Protein AF-A0A5E4V088-F1 (afdb_monomer_lite)

Organism: NCBI:txid2508296

Foldseek 3Di:
DPDDQDPQWDQDPVRDTDGVVPDDPVNVVVVVVVVVVVVVVVVVVVVVVVVVVVVLVVVLVVVVVVCVVVVHPPPDSDDWDWDADPVRPDIDIDDDDDPPPCPVVNVVVVVVVVVVVVVVCVVVPDPPPDDDDDDDDDDDDDDDDPDPDDDDDDD

Structure (mmCIF, N/CA/C/O backbone):
data_AF-A0A5E4V088-F1
#
_entry.id   AF-A0A5E4V088-F1
#
loop_
_atom_site.group_PDB
_atom_site.id
_atom_site.type_symbol
_atom_site.label_atom_id
_atom_site.label_alt_id
_atom_site.label_comp_id
_atom_site.label_asym_id
_atom_site.label_entity_id
_atom_site.label_seq_id
_atom_site.pdbx_PDB_ins_code
_atom_site.Cartn_x
_atom_site.Cartn_y
_atom_site.Cartn_z
_atom_site.occupancy
_atom_site.B_iso_or_equiv
_atom_site.auth_seq_id
_atom_site.auth_comp_id
_atom_site.auth_asym_id
_atom_site.auth_atom_id
_atom_site.pdbx_PDB_model_num
ATOM 1 N N . MET A 1 1 ? 6.218 15.353 -22.199 1.00 39.84 1 MET A N 1
ATOM 2 C CA . MET A 1 1 ? 6.786 15.215 -23.555 1.00 39.84 1 MET A CA 1
ATOM 3 C C . MET A 1 1 ? 7.217 13.765 -23.720 1.00 39.84 1 MET A C 1
ATOM 5 O O . MET A 1 1 ? 8.172 13.352 -23.079 1.00 39.84 1 MET A O 1
ATOM 9 N N . SER A 1 2 ? 6.442 12.961 -24.446 1.00 47.62 2 SER A N 1
ATOM 10 C CA . SER A 1 2 ? 6.724 11.542 -24.697 1.00 47.62 2 SER A CA 1
ATOM 11 C C . SE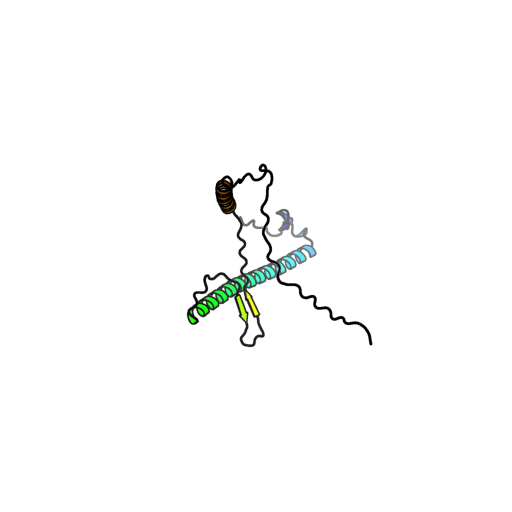R A 1 2 ? 7.757 11.442 -25.817 1.00 47.62 2 SER A C 1
ATOM 13 O O . SER A 1 2 ? 7.432 11.544 -26.997 1.00 47.62 2 SER A O 1
ATOM 15 N N . GLU A 1 3 ? 9.021 11.319 -25.437 1.00 66.44 3 GLU A N 1
ATOM 16 C CA . GLU A 1 3 ? 10.129 11.173 -26.374 1.00 66.44 3 GLU A CA 1
ATOM 17 C C . GLU A 1 3 ? 10.033 9.791 -27.037 1.00 66.44 3 GLU A C 1
ATOM 19 O O . GLU A 1 3 ? 10.208 8.754 -26.395 1.00 66.44 3 GLU A O 1
ATOM 24 N N . THR A 1 4 ? 9.634 9.778 -28.307 1.00 77.62 4 THR A N 1
ATOM 25 C CA . THR A 1 4 ? 9.412 8.544 -29.064 1.00 77.62 4 THR A CA 1
ATOM 26 C C . THR A 1 4 ? 10.763 8.036 -29.547 1.00 77.62 4 THR A C 1
ATOM 28 O O . THR A 1 4 ? 11.427 8.704 -30.336 1.00 77.62 4 THR A O 1
ATOM 31 N N . ILE A 1 5 ? 11.187 6.873 -29.053 1.00 81.00 5 ILE A N 1
ATOM 32 C CA . ILE A 1 5 ? 12.434 6.233 -29.482 1.00 81.00 5 ILE A CA 1
ATOM 33 C C . ILE A 1 5 ? 12.267 5.809 -30.955 1.00 81.00 5 ILE A C 1
ATOM 35 O O . ILE A 1 5 ? 11.318 5.078 -31.254 1.00 81.00 5 ILE A O 1
ATOM 39 N N . PRO A 1 6 ? 13.139 6.253 -31.882 1.00 83.19 6 PRO A N 1
ATOM 40 C CA . PRO A 1 6 ? 13.089 5.828 -33.279 1.00 83.19 6 PRO A CA 1
ATOM 41 C C . PRO A 1 6 ? 13.222 4.305 -33.419 1.00 83.19 6 PRO A C 1
ATOM 43 O O . PRO A 1 6 ? 13.950 3.664 -32.659 1.00 83.19 6 PRO A O 1
ATOM 46 N N . ALA A 1 7 ? 12.544 3.716 -34.407 1.00 80.06 7 ALA A N 1
ATOM 47 C CA . ALA A 1 7 ? 12.611 2.276 -34.657 1.00 80.06 7 ALA A CA 1
ATOM 48 C C . ALA A 1 7 ? 14.064 1.820 -34.905 1.00 80.06 7 ALA A C 1
ATOM 50 O O . ALA A 1 7 ? 14.800 2.462 -35.653 1.00 80.06 7 ALA A O 1
ATOM 51 N N . GLY A 1 8 ? 14.476 0.716 -34.274 1.00 86.44 8 GLY A N 1
ATOM 52 C CA . GLY A 1 8 ? 15.842 0.182 -34.374 1.00 86.44 8 GLY A CA 1
ATOM 53 C C . GLY A 1 8 ? 16.867 0.827 -33.430 1.00 86.44 8 GLY A C 1
ATOM 54 O O . GLY A 1 8 ? 18.058 0.537 -33.544 1.00 86.44 8 GLY A O 1
ATOM 55 N N . TYR A 1 9 ? 16.428 1.670 -32.490 1.00 87.38 9 TYR A N 1
ATOM 56 C CA . TYR A 1 9 ? 17.276 2.264 -31.457 1.00 87.38 9 TYR A CA 1
ATOM 57 C C . TYR A 1 9 ? 16.790 1.901 -30.052 1.00 87.38 9 TYR A C 1
ATOM 59 O O . TYR A 1 9 ? 15.604 1.700 -29.804 1.00 87.38 9 TYR A O 1
ATOM 67 N N . TRP A 1 10 ? 17.733 1.826 -29.121 1.00 89.00 10 TRP A N 1
ATOM 68 C CA . TRP A 1 10 ? 17.524 1.606 -27.695 1.00 89.00 10 TRP A CA 1
ATOM 69 C C . TRP A 1 10 ? 17.995 2.837 -26.935 1.00 89.00 10 TRP A C 1
ATOM 71 O O . TRP A 1 10 ? 19.041 3.386 -27.258 1.00 89.00 10 TRP A O 1
ATOM 81 N N . ARG A 1 11 ? 17.250 3.272 -25.918 1.00 89.19 11 ARG A N 1
ATOM 82 C CA . ARG A 1 11 ? 17.688 4.371 -25.053 1.00 89.19 11 ARG A CA 1
ATOM 83 C C . ARG A 1 11 ? 18.403 3.815 -23.826 1.00 89.19 11 ARG A C 1
ATOM 85 O O . ARG A 1 11 ? 17.834 2.969 -23.137 1.00 89.19 11 ARG A O 1
ATOM 92 N N . ASP A 1 12 ? 19.620 4.277 -23.562 1.00 86.81 12 ASP A N 1
ATOM 93 C CA . ASP A 1 12 ? 20.369 3.905 -22.359 1.00 86.81 12 ASP A CA 1
ATOM 94 C C . ASP A 1 12 ? 19.960 4.741 -21.127 1.00 86.81 12 ASP A C 1
ATOM 96 O O . ASP A 1 12 ? 19.084 5.608 -21.196 1.00 86.81 12 ASP A O 1
ATOM 100 N N . GLY A 1 13 ? 20.578 4.458 -19.975 1.00 83.50 13 GLY A N 1
ATOM 101 C CA . GLY A 1 13 ? 20.314 5.177 -18.722 1.00 83.50 13 GLY A CA 1
ATOM 102 C C . GLY A 1 13 ? 20.782 6.638 -18.716 1.00 83.50 13 GLY A C 1
ATOM 103 O O . GLY A 1 13 ? 20.297 7.418 -17.902 1.00 83.50 13 GLY A O 1
ATOM 104 N N . GLU A 1 14 ? 21.677 7.020 -19.631 1.00 86.75 14 GLU A N 1
ATOM 105 C CA . GLU A 1 14 ? 22.139 8.400 -19.832 1.00 86.75 14 GLU A CA 1
ATOM 106 C C . GLU A 1 14 ? 21.286 9.144 -20.878 1.00 86.75 14 GLU A C 1
ATOM 108 O O . GLU A 1 14 ? 21.520 10.320 -21.155 1.00 86.75 14 GLU A O 1
ATOM 113 N N . GLY A 1 15 ? 20.280 8.476 -21.454 1.00 83.94 15 GLY A N 1
ATOM 114 C CA . GLY A 1 15 ? 19.377 9.034 -22.455 1.00 83.94 15 GLY A CA 1
ATOM 115 C C . GLY A 1 15 ? 19.903 8.981 -23.892 1.00 83.94 15 GLY A C 1
ATOM 116 O O . GLY A 1 15 ? 19.246 9.508 -24.788 1.00 83.94 15 GLY A O 1
ATOM 117 N N . ARG A 1 16 ? 21.047 8.339 -24.156 1.00 88.19 16 ARG A N 1
ATOM 118 C CA . ARG A 1 16 ? 21.606 8.197 -25.510 1.00 88.19 16 ARG A CA 1
ATOM 119 C C . ARG A 1 16 ? 20.872 7.115 -26.291 1.00 88.19 16 ARG A C 1
ATOM 121 O O . ARG A 1 16 ? 20.413 6.123 -25.727 1.00 88.19 16 ARG A O 1
ATOM 128 N N . LEU A 1 17 ? 20.808 7.288 -27.610 1.00 89.31 17 LEU A N 1
ATOM 129 C CA . LEU A 1 17 ? 20.235 6.309 -28.531 1.00 89.31 17 LEU A CA 1
ATOM 130 C C . LEU A 1 17 ? 21.329 5.386 -29.076 1.00 89.31 17 LEU A C 1
ATOM 132 O O . LEU A 1 17 ? 22.212 5.813 -29.816 1.00 89.31 17 LEU A O 1
ATOM 136 N N . ILE A 1 18 ? 21.241 4.111 -28.724 1.00 87.81 18 ILE A N 1
ATOM 137 C CA . ILE A 1 18 ? 22.139 3.044 -29.149 1.00 87.81 18 ILE A CA 1
ATOM 138 C C . ILE A 1 18 ? 21.452 2.245 -30.264 1.00 87.81 18 ILE A C 1
ATOM 140 O O . ILE A 1 18 ? 20.350 1.735 -30.049 1.00 87.81 18 ILE A O 1
ATOM 144 N N . PRO A 1 19 ? 22.068 2.104 -31.448 1.00 90.81 19 PRO A N 1
ATOM 145 C CA . PRO A 1 19 ? 21.566 1.225 -32.498 1.00 90.81 19 PRO A CA 1
ATOM 146 C C . PRO A 1 19 ? 21.368 -0.211 -32.000 1.00 90.81 19 PRO A C 1
ATOM 148 O O . PRO A 1 19 ? 22.189 -0.755 -31.261 1.00 90.81 19 PRO A O 1
ATOM 151 N N . GLU A 1 20 ? 20.294 -0.864 -32.432 1.00 88.50 20 GLU A N 1
ATOM 152 C CA . GLU A 1 20 ? 19.902 -2.181 -31.931 1.00 88.50 20 GLU A CA 1
ATOM 153 C C . GLU A 1 20 ? 20.975 -3.276 -32.120 1.00 88.50 20 GLU A C 1
ATOM 155 O O . GLU A 1 20 ? 21.068 -4.208 -31.314 1.00 88.50 20 GLU A O 1
ATOM 160 N N . ASN A 1 21 ? 21.790 -3.167 -33.170 1.00 91.19 21 ASN A N 1
ATOM 161 C CA . ASN A 1 21 ? 22.890 -4.088 -33.466 1.00 91.19 21 ASN A CA 1
ATOM 162 C C . ASN A 1 21 ? 24.068 -3.977 -32.477 1.00 91.19 21 ASN A C 1
ATOM 164 O O . ASN A 1 21 ? 24.862 -4.909 -32.378 1.00 91.19 21 ASN A O 1
ATOM 168 N N . MET A 1 22 ? 24.179 -2.866 -31.743 1.00 89.19 22 MET A N 1
ATOM 169 C CA . MET A 1 22 ? 25.201 -2.652 -30.716 1.00 89.19 22 MET A CA 1
ATOM 170 C C . MET A 1 22 ? 24.771 -3.154 -29.333 1.00 89.19 22 MET A C 1
ATOM 172 O O . MET A 1 22 ? 25.612 -3.304 -28.445 1.00 89.19 22 MET A O 1
ATOM 176 N N . VAL A 1 23 ? 23.483 -3.452 -29.138 1.00 88.62 23 VAL A N 1
ATOM 177 C CA . VAL A 1 23 ? 22.968 -3.989 -27.873 1.00 88.62 23 VAL A CA 1
ATOM 178 C C . VAL A 1 23 ? 23.097 -5.508 -27.871 1.00 88.62 23 VAL A C 1
ATOM 180 O O . VAL A 1 23 ? 22.511 -6.204 -28.705 1.00 88.62 23 VAL A O 1
ATOM 183 N N . LYS A 1 24 ? 23.841 -6.047 -26.900 1.00 91.69 24 LYS A N 1
ATOM 184 C CA . LYS A 1 24 ? 24.058 -7.493 -26.795 1.00 91.69 24 LYS A CA 1
ATOM 185 C C . LYS A 1 24 ? 22.727 -8.212 -26.520 1.00 91.69 24 LYS A C 1
ATOM 187 O O . LYS A 1 24 ? 21.939 -7.729 -25.704 1.00 91.69 24 LYS A O 1
ATOM 192 N N . PRO A 1 25 ? 22.488 -9.406 -27.095 1.00 91.50 25 PRO A N 1
ATOM 193 C CA . PRO A 1 25 ? 21.256 -10.165 -26.856 1.00 91.50 25 PRO A CA 1
ATOM 194 C C . PRO A 1 25 ? 20.962 -10.426 -25.370 1.00 91.50 25 PRO A C 1
ATOM 196 O O . PRO A 1 25 ? 19.813 -10.351 -24.944 1.00 91.50 25 PRO A O 1
ATOM 199 N N . ILE A 1 26 ? 22.003 -10.667 -24.564 1.00 92.12 26 ILE A N 1
ATOM 200 C CA . ILE A 1 26 ? 21.873 -10.878 -23.115 1.00 92.12 26 ILE A CA 1
ATOM 201 C C . ILE A 1 26 ? 21.381 -9.630 -22.371 1.00 92.12 26 ILE A C 1
ATOM 203 O O . ILE A 1 26 ? 20.647 -9.748 -21.393 1.00 92.12 26 ILE A O 1
ATOM 207 N N . ASP A 1 27 ? 21.756 -8.435 -22.832 1.00 89.81 27 ASP A N 1
ATOM 208 C CA . ASP A 1 27 ? 21.310 -7.178 -22.231 1.00 89.81 27 ASP A CA 1
ATOM 209 C C . ASP A 1 27 ? 19.842 -6.906 -22.590 1.00 89.81 27 ASP A C 1
ATOM 211 O O . ASP A 1 27 ? 19.072 -6.516 -21.715 1.00 89.81 27 ASP A O 1
ATOM 215 N N . LYS A 1 28 ? 19.417 -7.228 -23.823 1.00 88.81 28 LYS A N 1
ATOM 216 C CA . LYS A 1 28 ? 17.997 -7.177 -24.226 1.00 88.81 28 LYS A CA 1
ATOM 217 C C . LYS A 1 28 ? 17.133 -8.134 -23.404 1.00 88.81 28 LYS A C 1
ATOM 219 O O . LYS A 1 28 ? 16.070 -7.752 -22.925 1.00 88.81 28 LYS A O 1
ATOM 224 N N . ALA A 1 29 ? 17.598 -9.371 -23.212 1.00 91.56 29 ALA A N 1
ATOM 225 C CA . ALA A 1 29 ? 16.897 -10.366 -22.402 1.00 91.56 29 ALA A CA 1
ATOM 226 C C . ALA A 1 29 ? 16.775 -9.923 -20.934 1.00 91.56 29 ALA A C 1
ATOM 228 O O . ALA A 1 29 ? 15.730 -10.109 -20.311 1.00 91.56 29 ALA A O 1
ATOM 229 N N . ARG A 1 30 ? 17.824 -9.291 -20.391 1.00 93.06 30 ARG A N 1
ATOM 230 C CA . ARG A 1 30 ? 17.802 -8.720 -19.040 1.00 93.06 30 ARG A CA 1
ATOM 231 C C . ARG A 1 30 ? 16.803 -7.572 -18.924 1.00 93.06 30 ARG A C 1
ATOM 233 O O . ARG A 1 30 ? 16.034 -7.565 -17.970 1.00 93.06 30 ARG A O 1
ATOM 240 N N . ASP A 1 31 ? 16.796 -6.632 -19.870 1.00 93.25 31 ASP A N 1
ATOM 241 C CA . ASP A 1 31 ? 15.829 -5.526 -19.882 1.00 93.25 31 ASP A CA 1
ATOM 242 C C . ASP A 1 31 ? 14.386 -6.050 -19.939 1.00 93.25 31 ASP A C 1
ATOM 244 O O . ASP A 1 31 ? 13.559 -5.632 -19.130 1.00 93.25 31 ASP A O 1
ATOM 248 N N . ALA A 1 32 ? 14.104 -7.034 -20.798 1.00 93.44 32 ALA A N 1
ATOM 249 C CA . ALA A 1 32 ? 12.787 -7.663 -20.880 1.00 93.44 32 ALA A CA 1
ATOM 250 C C . ALA A 1 32 ? 12.354 -8.288 -19.541 1.00 93.44 32 ALA A C 1
ATOM 252 O O . ALA A 1 32 ? 11.259 -8.002 -19.054 1.00 93.44 32 ALA A O 1
ATOM 253 N N . LEU A 1 33 ? 13.235 -9.072 -18.910 1.00 93.44 33 LEU A N 1
ATOM 254 C CA . LEU A 1 33 ? 12.971 -9.685 -17.606 1.00 93.44 33 LEU A CA 1
ATOM 255 C C . LEU A 1 33 ? 12.724 -8.632 -16.517 1.00 93.44 33 LEU A C 1
ATOM 257 O O . LEU A 1 33 ? 11.771 -8.738 -15.748 1.00 93.44 33 LEU A O 1
ATOM 261 N N . VAL A 1 34 ? 13.576 -7.606 -16.439 1.00 94.94 34 VAL A N 1
ATOM 262 C CA . VAL A 1 34 ? 13.445 -6.540 -15.436 1.00 94.94 34 VAL A CA 1
ATOM 263 C C . VAL A 1 34 ? 12.126 -5.796 -15.620 1.00 94.94 34 VAL A C 1
ATOM 265 O O . VAL A 1 34 ? 11.421 -5.570 -14.639 1.00 94.94 34 VAL A O 1
ATOM 268 N N . ARG A 1 35 ? 11.751 -5.456 -16.857 1.00 95.06 35 ARG A N 1
ATOM 269 C CA . ARG A 1 35 ? 10.476 -4.787 -17.150 1.00 95.06 35 ARG A CA 1
ATOM 270 C C . ARG A 1 35 ? 9.277 -5.637 -16.757 1.00 95.06 35 ARG A C 1
ATOM 272 O O . ARG A 1 35 ? 8.354 -5.112 -16.143 1.00 95.06 35 ARG A O 1
ATOM 279 N N . GLU A 1 36 ? 9.306 -6.933 -17.057 1.00 96.88 36 GLU A N 1
ATOM 280 C CA . GLU A 1 36 ? 8.252 -7.866 -16.655 1.00 96.88 36 GLU A CA 1
ATOM 281 C C . GLU A 1 36 ? 8.096 -7.914 -15.128 1.00 96.88 36 GLU A C 1
ATOM 283 O O . GLU A 1 36 ? 6.986 -7.795 -14.604 1.00 96.88 36 GLU A O 1
ATOM 288 N N . LEU A 1 37 ? 9.206 -8.044 -14.395 1.00 93.56 37 LEU A N 1
ATOM 289 C CA . LEU A 1 37 ? 9.187 -8.079 -12.933 1.00 93.56 37 LEU A CA 1
ATOM 290 C C . LEU A 1 37 ? 8.709 -6.756 -12.330 1.00 93.56 37 LEU A C 1
ATOM 292 O O . LEU A 1 37 ? 7.920 -6.767 -11.385 1.00 93.56 37 LEU A O 1
ATOM 296 N N . VAL A 1 38 ? 9.147 -5.622 -12.880 1.00 95.69 38 VAL A N 1
ATOM 297 C CA . VAL A 1 38 ? 8.701 -4.291 -12.445 1.00 95.69 38 VAL A CA 1
ATOM 298 C C . VAL A 1 38 ? 7.204 -4.119 -12.673 1.00 95.69 38 VAL A C 1
ATOM 300 O O . VAL A 1 38 ? 6.521 -3.587 -11.801 1.00 95.69 38 VAL A O 1
ATOM 303 N N . GLU A 1 39 ? 6.671 -4.588 -13.799 1.00 96.31 39 GLU A N 1
ATOM 304 C CA . GLU A 1 39 ? 5.237 -4.503 -14.076 1.00 96.31 39 GLU A CA 1
ATOM 305 C C . GLU A 1 39 ? 4.420 -5.334 -13.080 1.00 96.31 39 GLU A C 1
ATOM 307 O O . GLU A 1 39 ? 3.457 -4.845 -12.486 1.00 96.31 39 GLU A O 1
ATOM 312 N N . ARG A 1 40 ? 4.867 -6.561 -12.788 1.00 93.62 40 ARG A N 1
ATOM 313 C CA . ARG A 1 40 ? 4.253 -7.401 -11.747 1.00 93.62 40 ARG A CA 1
ATOM 314 C C . ARG A 1 40 ? 4.317 -6.746 -10.370 1.00 93.62 40 ARG A C 1
ATOM 316 O O . ARG A 1 40 ? 3.330 -6.764 -9.638 1.00 93.62 40 ARG A O 1
ATOM 323 N N . ALA A 1 41 ? 5.452 -6.142 -10.024 1.00 92.12 41 ALA A N 1
ATOM 324 C CA . ALA A 1 41 ? 5.624 -5.443 -8.757 1.00 92.12 41 ALA A CA 1
ATOM 325 C C . ALA A 1 41 ? 4.695 -4.223 -8.643 1.00 92.12 41 ALA A C 1
ATOM 327 O O . ALA A 1 41 ? 4.086 -4.017 -7.595 1.00 92.12 41 ALA A O 1
ATOM 328 N N . LYS A 1 42 ? 4.533 -3.443 -9.721 1.00 93.75 42 LYS A N 1
ATOM 329 C CA . LYS A 1 42 ? 3.581 -2.323 -9.773 1.00 93.75 42 LYS A CA 1
ATOM 330 C C . LYS A 1 42 ? 2.147 -2.800 -9.583 1.00 93.75 42 LYS A C 1
ATOM 332 O O . LYS A 1 42 ? 1.446 -2.249 -8.743 1.00 93.75 42 LYS A O 1
ATOM 337 N N . SER A 1 43 ? 1.743 -3.851 -10.295 1.00 94.38 43 SER A N 1
ATOM 338 C CA . SER A 1 43 ? 0.408 -4.438 -10.155 1.00 94.38 43 SER A CA 1
ATOM 339 C C . SER A 1 43 ? 0.136 -4.906 -8.720 1.00 94.38 43 SER A C 1
ATOM 341 O O . SER A 1 43 ? -0.882 -4.539 -8.133 1.00 94.38 43 SER A O 1
ATOM 343 N N . ALA A 1 44 ? 1.075 -5.633 -8.106 1.00 95.44 44 ALA A N 1
ATOM 344 C CA . ALA A 1 44 ? 0.957 -6.062 -6.713 1.00 95.44 44 ALA A CA 1
ATOM 345 C C . ALA A 1 44 ? 0.889 -4.873 -5.738 1.00 95.44 44 ALA A C 1
ATOM 347 O O . ALA A 1 44 ? 0.093 -4.889 -4.801 1.00 95.44 44 ALA A O 1
ATOM 348 N N . SER A 1 45 ? 1.688 -3.828 -5.975 1.00 95.06 45 SER A N 1
ATOM 349 C CA . SER A 1 45 ? 1.662 -2.592 -5.186 1.00 95.06 45 SER A CA 1
ATOM 350 C C . SER A 1 45 ? 0.290 -1.918 -5.234 1.00 95.06 45 SER A C 1
ATOM 352 O O . SER A 1 45 ? -0.255 -1.571 -4.187 1.00 95.06 45 SER A O 1
ATOM 354 N N . THR A 1 46 ? -0.312 -1.806 -6.422 1.00 95.06 46 THR A N 1
ATOM 355 C CA . THR A 1 46 ? -1.671 -1.274 -6.591 1.00 95.06 46 THR A CA 1
ATOM 356 C C . THR A 1 46 ? -2.692 -2.105 -5.819 1.00 95.06 46 THR A C 1
ATOM 358 O O . THR A 1 46 ? -3.448 -1.551 -5.027 1.00 95.06 46 THR A O 1
ATOM 361 N N . ILE A 1 47 ? -2.658 -3.434 -5.958 1.00 96.62 47 ILE A N 1
ATOM 362 C CA . ILE A 1 47 ? -3.576 -4.334 -5.242 1.00 96.62 47 ILE A CA 1
ATOM 363 C C . ILE A 1 47 ? -3.454 -4.157 -3.722 1.00 96.62 47 ILE A C 1
ATOM 365 O O . ILE A 1 47 ? -4.463 -4.077 -3.021 1.00 96.62 47 ILE A O 1
ATOM 369 N N . LEU A 1 48 ? -2.229 -4.077 -3.197 1.00 95.38 48 LEU A N 1
ATOM 370 C CA . LEU A 1 48 ? -1.992 -3.873 -1.767 1.00 95.38 48 LEU A CA 1
ATOM 371 C C . LEU A 1 48 ? -2.458 -2.492 -1.292 1.00 95.38 48 LEU A C 1
ATOM 373 O O . LEU A 1 48 ? -3.005 -2.383 -0.192 1.00 95.38 48 LEU A O 1
ATOM 377 N N . ALA A 1 49 ? -2.256 -1.449 -2.098 1.00 95.19 49 ALA A N 1
ATOM 378 C CA . ALA A 1 49 ? -2.716 -0.099 -1.793 1.00 95.19 49 ALA A CA 1
ATOM 379 C C . ALA A 1 49 ? -4.249 -0.033 -1.721 1.00 95.19 49 ALA A C 1
ATOM 381 O O . ALA A 1 49 ? -4.792 0.470 -0.734 1.00 95.19 49 ALA A O 1
ATOM 382 N N . ASP A 1 50 ? -4.934 -0.616 -2.706 1.00 96.25 50 ASP A N 1
ATOM 383 C CA . ASP A 1 50 ? -6.395 -0.664 -2.771 1.00 96.25 50 ASP A CA 1
ATOM 384 C C . ASP A 1 50 ? -6.979 -1.489 -1.620 1.00 96.25 50 ASP A C 1
ATOM 386 O O . ASP A 1 50 ? -7.903 -1.046 -0.932 1.00 96.25 50 ASP A O 1
ATOM 390 N N . PHE A 1 51 ? -6.397 -2.663 -1.349 1.00 95.31 51 PHE A N 1
ATOM 391 C CA . PHE A 1 51 ? -6.783 -3.494 -0.213 1.00 95.31 51 PHE A CA 1
ATOM 392 C C . PHE A 1 51 ? -6.636 -2.737 1.107 1.00 95.31 51 PHE A C 1
ATOM 394 O O . PHE A 1 51 ? -7.557 -2.741 1.923 1.00 95.31 51 PHE A O 1
ATOM 401 N N . LYS A 1 52 ? -5.507 -2.049 1.316 1.00 92.06 52 LYS A N 1
ATOM 402 C CA . LYS A 1 52 ? -5.273 -1.254 2.524 1.00 92.06 52 LYS A CA 1
ATOM 403 C C . LYS A 1 52 ? -6.317 -0.148 2.662 1.00 92.06 52 LYS A C 1
ATOM 405 O O . LYS A 1 52 ? -6.900 -0.011 3.733 1.00 92.06 52 LYS A O 1
ATOM 410 N N . ALA A 1 53 ? -6.568 0.627 1.609 1.00 92.44 53 ALA A N 1
ATOM 411 C CA . ALA A 1 53 ? -7.547 1.711 1.647 1.00 92.44 53 ALA A CA 1
ATOM 412 C C . ALA A 1 53 ? -8.950 1.188 1.994 1.00 92.44 53 ALA A C 1
ATOM 414 O O . ALA A 1 53 ? -9.591 1.700 2.915 1.00 92.44 53 ALA A O 1
ATOM 415 N N . LYS A 1 54 ? -9.381 0.115 1.320 1.00 94.94 54 LYS A N 1
ATOM 416 C CA . LYS A 1 54 ? -10.670 -0.531 1.572 1.00 94.94 54 LYS A CA 1
ATOM 417 C C . LYS A 1 54 ? -10.761 -1.080 2.997 1.00 94.94 54 LYS A C 1
ATOM 419 O O . LYS A 1 54 ? -11.704 -0.753 3.704 1.00 94.94 54 LYS A O 1
ATOM 424 N N . ALA A 1 55 ? -9.761 -1.833 3.454 1.00 93.12 55 ALA A N 1
ATOM 425 C CA . ALA A 1 55 ? -9.751 -2.414 4.795 1.00 93.12 55 ALA A CA 1
ATOM 426 C C . ALA A 1 55 ? -9.825 -1.342 5.896 1.00 93.12 55 ALA A C 1
ATOM 428 O O . ALA A 1 55 ? -10.550 -1.509 6.872 1.00 93.12 55 ALA A O 1
ATOM 429 N N . PHE A 1 56 ? -9.110 -0.222 5.747 1.00 90.06 56 PHE A N 1
ATOM 430 C CA . PHE A 1 56 ? -9.189 0.884 6.706 1.00 90.06 56 PHE A CA 1
ATOM 431 C C . PHE A 1 56 ? -10.576 1.539 6.723 1.00 90.06 56 PHE A C 1
ATOM 433 O O . PHE A 1 56 ? -11.075 1.846 7.809 1.00 90.06 56 PHE A O 1
ATOM 440 N N . GLY A 1 57 ? -11.191 1.725 5.550 1.00 90.56 57 GLY A N 1
ATOM 441 C CA . GLY A 1 57 ? -12.560 2.228 5.421 1.00 90.56 57 GLY A CA 1
ATOM 442 C C . GLY A 1 57 ? -13.585 1.291 6.059 1.00 90.56 57 GLY A C 1
ATOM 443 O O . GLY A 1 57 ? -14.357 1.727 6.909 1.00 90.56 57 GLY A O 1
ATOM 444 N N . ASP A 1 58 ? -13.525 -0.000 5.732 1.00 92.19 58 ASP A N 1
ATOM 445 C CA . ASP A 1 58 ? -14.431 -1.032 6.248 1.00 92.19 58 ASP A CA 1
ATOM 446 C C . ASP A 1 58 ? -14.326 -1.156 7.779 1.00 92.19 58 ASP A C 1
ATOM 448 O O . ASP A 1 58 ? -15.341 -1.191 8.475 1.00 92.19 58 ASP A O 1
ATOM 452 N N . ILE A 1 59 ? -13.106 -1.147 8.336 1.00 90.69 59 ILE A N 1
ATOM 453 C CA . ILE A 1 59 ? -12.895 -1.142 9.795 1.00 90.69 59 ILE A CA 1
ATOM 454 C C . ILE A 1 59 ? -13.455 0.141 10.422 1.00 90.69 59 ILE A C 1
ATOM 456 O O . ILE A 1 59 ? -14.030 0.087 11.506 1.00 90.69 59 ILE A O 1
ATOM 460 N N . GLY A 1 60 ? -13.283 1.295 9.770 1.00 87.38 60 GLY A N 1
ATOM 461 C CA . GLY A 1 60 ? -13.843 2.567 10.229 1.00 87.38 60 GLY A CA 1
ATOM 462 C C . GLY A 1 60 ? -15.368 2.526 10.321 1.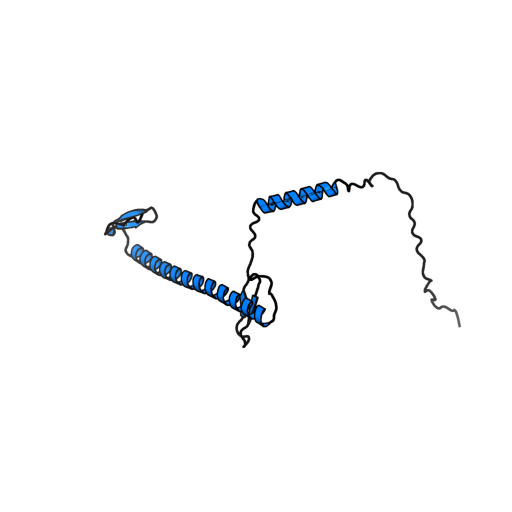00 87.38 60 GLY A C 1
ATOM 463 O O . GLY A 1 60 ? -15.914 2.778 11.393 1.00 87.38 60 GLY A O 1
ATOM 464 N N . ALA A 1 61 ? -16.026 2.119 9.235 1.00 89.00 61 ALA A N 1
ATOM 465 C CA . ALA A 1 61 ? -17.478 1.977 9.169 1.00 89.00 61 ALA A CA 1
ATOM 466 C C . ALA A 1 61 ? -18.009 0.955 10.190 1.00 89.00 61 ALA A C 1
ATOM 468 O O . ALA A 1 61 ? -19.022 1.191 10.845 1.00 89.00 61 ALA A O 1
ATOM 469 N N . PHE A 1 62 ? -17.301 -0.163 10.385 1.00 88.94 62 PHE A N 1
ATOM 470 C CA . PHE A 1 62 ? -17.668 -1.168 11.384 1.00 88.94 62 PHE A CA 1
ATOM 471 C C . PHE A 1 62 ? -17.637 -0.614 12.815 1.00 88.94 62 PHE A C 1
ATOM 473 O O . PHE A 1 62 ? -18.543 -0.880 13.606 1.00 88.94 62 PHE A O 1
ATOM 480 N N . VAL A 1 63 ? -16.599 0.150 13.161 1.00 85.00 63 VAL A N 1
ATOM 481 C CA . VAL A 1 63 ? -16.451 0.759 14.492 1.00 85.00 63 VAL A CA 1
ATOM 482 C C . VAL A 1 63 ? -17.530 1.811 14.737 1.00 85.00 63 VAL A C 1
ATOM 484 O O . VAL A 1 63 ? -18.089 1.852 15.830 1.00 85.00 63 VAL A O 1
ATOM 487 N N . GLU A 1 64 ? -17.849 2.622 13.727 1.00 83.94 64 GLU A N 1
ATOM 488 C CA . GLU A 1 64 ? -18.927 3.614 13.786 1.00 83.94 64 GLU A CA 1
ATOM 489 C C . GLU A 1 64 ? -20.290 2.950 14.023 1.00 83.94 64 GLU A C 1
ATOM 491 O O . GLU A 1 64 ? -20.939 3.233 15.031 1.00 83.94 64 GLU A O 1
ATOM 496 N N . MET A 1 65 ? -20.654 1.971 13.187 1.00 86.19 65 MET A N 1
ATOM 497 C CA . MET A 1 65 ? -21.880 1.177 13.339 1.00 86.19 65 MET A CA 1
ATOM 498 C C . MET A 1 65 ? -21.962 0.501 14.718 1.00 86.19 65 MET A C 1
ATOM 500 O O . MET A 1 65 ? -23.024 0.455 15.339 1.00 86.19 65 MET A O 1
ATOM 504 N N . SER A 1 66 ? -20.840 -0.024 15.217 1.00 82.44 66 SER A N 1
ATOM 505 C CA . SER A 1 66 ? -20.790 -0.652 16.541 1.00 82.44 66 SER A CA 1
ATOM 506 C C . SER A 1 66 ? -21.010 0.372 17.660 1.00 82.44 66 SER A C 1
ATOM 508 O O . SER A 1 66 ? -21.722 0.088 18.618 1.00 82.44 66 SER A O 1
ATOM 510 N N . GLY A 1 67 ? -20.446 1.578 17.547 1.00 78.75 67 GLY A N 1
ATOM 511 C CA . GLY A 1 67 ? -20.652 2.656 18.519 1.00 78.75 67 GLY A CA 1
ATOM 512 C C . GLY A 1 67 ? -22.117 3.083 18.634 1.00 78.75 67 GLY A C 1
ATOM 513 O O . GLY A 1 67 ? -22.628 3.246 19.744 1.00 78.75 67 GLY A O 1
ATOM 514 N N . GLU A 1 68 ? -22.813 3.186 17.499 1.00 76.69 68 GLU A N 1
ATOM 515 C CA . GLU A 1 68 ? -24.243 3.511 17.448 1.00 76.69 68 GLU A CA 1
ATOM 516 C C . GLU A 1 68 ? -25.107 2.463 18.160 1.00 76.69 68 GLU A C 1
ATOM 518 O O . GLU A 1 68 ? -25.961 2.822 18.971 1.00 76.69 68 GLU A O 1
ATOM 523 N N . GLN A 1 69 ? -24.855 1.169 17.920 1.00 72.62 69 GLN A N 1
ATOM 524 C CA . GLN A 1 69 ? -25.634 0.073 18.515 1.00 72.62 69 GLN A CA 1
ATOM 525 C C . GLN A 1 69 ? -25.558 0.030 20.046 1.00 72.62 69 GLN A C 1
ATOM 527 O O . GLN A 1 69 ? -26.534 -0.338 20.699 1.00 72.62 69 GLN A O 1
ATOM 532 N N . TYR A 1 70 ? -24.421 0.417 20.626 1.00 65.88 70 TYR A N 1
ATOM 533 C CA . TYR A 1 70 ? -24.221 0.422 22.077 1.00 65.88 70 TYR A CA 1
ATOM 534 C C . TYR A 1 70 ? -24.419 1.807 22.715 1.00 65.88 70 TYR A C 1
ATOM 536 O O . TYR A 1 70 ? -24.179 1.967 23.911 1.00 65.88 70 TYR A O 1
ATOM 544 N N . GLY A 1 71 ? -24.863 2.812 21.948 1.00 56.34 71 GLY A N 1
ATOM 545 C CA . GLY A 1 71 ? -25.113 4.169 22.446 1.00 56.34 71 GLY A CA 1
ATOM 546 C C . GLY A 1 71 ? -23.853 4.908 22.911 1.00 56.34 71 GLY A C 1
ATOM 547 O O . GLY A 1 71 ? -23.947 5.918 23.611 1.00 56.34 71 GLY A O 1
ATOM 548 N N . VAL A 1 72 ? -22.668 4.422 22.533 1.00 58.38 72 VAL A N 1
ATOM 549 C CA . VAL A 1 72 ? -21.385 5.028 22.885 1.00 58.38 72 VAL A CA 1
ATOM 550 C C . VAL A 1 72 ? -20.924 5.859 21.697 1.00 58.38 72 VAL A C 1
ATOM 552 O O . VAL A 1 72 ? -20.510 5.325 20.670 1.00 58.38 72 VAL A O 1
ATOM 555 N N . LYS A 1 73 ? -20.928 7.187 21.850 1.00 54.16 73 LYS A N 1
ATOM 556 C CA . LYS A 1 73 ? -20.170 8.067 20.955 1.00 54.16 73 LYS A CA 1
ATOM 557 C C . LYS A 1 73 ? -18.687 7.805 21.199 1.00 54.16 73 LYS A C 1
ATOM 559 O O . LYS A 1 73 ? -18.074 8.449 22.047 1.00 54.16 73 LYS A O 1
ATOM 564 N N . LEU A 1 74 ? -18.126 6.824 20.495 1.00 56.91 74 LEU A N 1
ATOM 565 C CA . LEU A 1 74 ? -16.685 6.624 20.410 1.00 56.91 74 LEU A CA 1
ATOM 566 C C . LEU A 1 74 ? -16.112 7.923 19.841 1.00 56.91 74 LEU A C 1
ATOM 568 O O . LEU A 1 74 ? -16.303 8.241 18.670 1.00 56.91 74 LEU A O 1
ATOM 572 N N . GLY A 1 75 ? -15.535 8.739 20.723 1.00 47.41 75 GLY A N 1
ATOM 573 C CA . GLY A 1 75 ? -14.999 10.048 20.391 1.00 47.41 75 GLY A CA 1
ATOM 574 C C . GLY A 1 75 ? -13.934 9.917 19.312 1.00 47.41 75 GLY A C 1
ATOM 575 O O . GLY A 1 75 ? -12.790 9.596 19.605 1.00 47.41 75 GLY A O 1
ATOM 576 N N . GLY A 1 76 ? -14.336 10.183 18.070 1.00 52.09 76 GLY A N 1
ATOM 577 C CA . GLY A 1 76 ? -13.474 10.234 16.902 1.00 52.09 76 GLY A CA 1
ATOM 578 C C . GLY A 1 76 ? -13.233 8.881 16.233 1.00 52.09 76 GLY A C 1
ATOM 579 O O . GLY A 1 76 ? -12.902 7.881 16.858 1.00 52.09 76 GLY A O 1
ATOM 580 N N . VAL A 1 77 ? -13.248 8.905 14.899 1.00 54.00 77 VAL A N 1
ATOM 581 C CA . VAL A 1 77 ? -12.802 7.842 13.967 1.00 54.00 77 VAL A CA 1
ATOM 582 C C . VAL A 1 77 ? -11.353 7.362 14.250 1.00 54.00 77 VAL A C 1
ATOM 584 O O . VAL A 1 77 ? -10.872 6.358 13.710 1.00 54.00 77 VAL A O 1
ATOM 587 N N . LYS A 1 78 ? -10.647 8.078 15.132 1.00 57.81 78 LYS A N 1
ATOM 588 C CA . LYS A 1 78 ? -9.233 7.986 15.479 1.00 57.81 78 LYS A CA 1
ATOM 589 C C . LYS A 1 78 ? -9.038 7.119 16.722 1.00 57.81 78 LYS A C 1
ATOM 591 O O . LYS A 1 78 ? -9.476 7.456 17.813 1.00 57.81 78 LYS A O 1
ATOM 596 N N . GLY A 1 79 ? -8.332 6.010 16.553 1.00 69.75 79 GLY A N 1
ATOM 597 C CA . GLY A 1 79 ? -7.971 5.136 17.661 1.00 69.75 79 GLY A CA 1
ATOM 598 C C . GLY A 1 79 ? -7.447 3.796 17.175 1.00 69.75 79 GLY A C 1
ATOM 599 O O . GLY A 1 79 ? -7.772 3.347 16.068 1.00 69.75 79 GLY A O 1
ATOM 600 N N . ASN A 1 80 ? -6.627 3.160 18.004 1.00 82.38 80 ASN A N 1
ATOM 601 C CA . ASN A 1 80 ? -6.198 1.791 17.761 1.00 82.38 80 ASN A CA 1
ATOM 602 C C . ASN A 1 80 ? -7.379 0.851 18.015 1.00 82.38 80 ASN A C 1
ATOM 604 O O . ASN A 1 80 ? -8.062 0.979 19.028 1.00 82.38 80 ASN A O 1
ATOM 608 N N . VAL A 1 81 ? -7.621 -0.090 17.105 1.00 86.25 81 VAL A N 1
ATOM 609 C CA . VAL A 1 81 ? -8.742 -1.034 17.201 1.00 86.25 81 VAL A CA 1
ATOM 610 C C . VAL A 1 81 ? -8.209 -2.444 17.028 1.00 86.25 81 VAL A C 1
ATOM 612 O O . VAL A 1 81 ? -7.375 -2.699 16.162 1.00 86.25 81 VAL A O 1
ATOM 615 N N . THR A 1 82 ? -8.692 -3.362 17.858 1.00 88.69 82 THR A N 1
ATOM 616 C CA . THR A 1 82 ? -8.440 -4.794 17.708 1.00 88.69 82 THR A CA 1
ATOM 617 C C . THR A 1 82 ? -9.754 -5.484 17.384 1.00 88.69 82 THR A C 1
ATOM 619 O O . THR A 1 82 ? -10.692 -5.403 18.170 1.00 88.69 82 THR A O 1
ATOM 622 N N . LEU A 1 83 ? -9.807 -6.167 16.244 1.00 89.25 83 LEU A N 1
ATOM 623 C CA . LEU A 1 83 ? -10.921 -7.012 15.832 1.00 89.25 83 LEU A CA 1
ATOM 624 C C . LEU A 1 83 ? -10.471 -8.471 15.870 1.00 89.25 83 LEU A C 1
ATOM 626 O O . LEU A 1 83 ? -9.384 -8.804 15.394 1.00 89.25 83 LEU A O 1
ATOM 630 N N . LEU A 1 84 ? -11.303 -9.333 16.440 1.00 92.50 84 LEU A N 1
ATOM 631 C CA . LEU A 1 84 ? -11.095 -10.778 16.488 1.00 92.50 84 LEU A CA 1
ATOM 632 C C . LEU A 1 84 ? -12.184 -11.450 15.659 1.00 92.50 84 LEU A C 1
ATOM 634 O O . LEU A 1 84 ? -13.333 -11.007 15.672 1.00 92.50 84 LEU A O 1
ATOM 638 N N . SER A 1 85 ? -11.834 -12.516 14.943 1.00 93.62 85 SER A N 1
ATOM 639 C CA . SER A 1 85 ? -12.846 -13.377 14.340 1.00 93.62 85 SER A CA 1
ATOM 640 C C . SER A 1 85 ? -13.648 -14.081 15.433 1.00 93.62 85 SER A C 1
ATOM 642 O O . SER A 1 85 ? -13.155 -14.308 16.538 1.00 93.62 85 SER A O 1
ATOM 644 N N . PHE A 1 86 ? -14.893 -14.439 15.126 1.00 89.94 86 PHE A N 1
ATOM 645 C CA . PHE A 1 86 ? -15.785 -15.090 16.089 1.00 89.94 86 PHE A CA 1
ATOM 646 C C . PHE A 1 86 ? -15.216 -16.410 16.633 1.00 89.94 86 PHE A C 1
ATOM 648 O O . PHE A 1 86 ? -15.361 -16.721 17.809 1.00 89.94 86 PHE A O 1
ATOM 655 N N . ASP A 1 87 ? -14.513 -17.163 15.789 1.00 93.69 87 ASP A N 1
ATOM 656 C CA . ASP A 1 87 ? -13.810 -18.392 16.163 1.00 93.69 87 ASP A CA 1
ATOM 657 C C . ASP A 1 87 ? -12.436 -18.148 16.825 1.00 93.69 87 ASP A C 1
ATOM 659 O O . ASP A 1 87 ? -11.735 -19.103 17.156 1.00 93.69 87 ASP A O 1
ATOM 663 N N . GLY A 1 88 ? -12.024 -16.885 16.990 1.00 93.31 88 GLY A N 1
ATOM 664 C CA . GLY A 1 88 ? -10.773 -16.463 17.625 1.00 93.31 88 GLY A CA 1
ATOM 665 C C . GLY A 1 88 ? -9.497 -16.745 16.825 1.00 93.31 88 GLY A C 1
ATOM 666 O O . GLY A 1 88 ? -8.404 -16.461 17.313 1.00 93.31 88 GLY A O 1
ATOM 667 N N . ARG A 1 89 ? -9.599 -17.297 15.610 1.00 96.69 89 ARG A N 1
ATOM 668 C CA . ARG A 1 89 ? -8.436 -17.707 14.800 1.00 96.69 89 ARG A CA 1
ATOM 669 C C . ARG A 1 89 ? -7.689 -16.544 14.168 1.00 96.69 89 ARG A C 1
ATOM 671 O O . ARG A 1 89 ? -6.487 -16.644 13.931 1.00 96.69 89 ARG A O 1
ATOM 678 N N . PHE A 1 90 ? -8.392 -15.457 13.879 1.00 95.19 90 PHE A N 1
ATOM 679 C CA . PHE A 1 90 ? -7.836 -14.300 13.201 1.00 95.19 90 PHE A CA 1
ATOM 680 C C . PHE A 1 90 ? -7.953 -13.064 14.077 1.00 95.19 90 PHE A C 1
ATOM 682 O O . PHE A 1 90 ? -8.951 -12.841 14.763 1.00 95.19 90 PHE A O 1
ATOM 689 N N . LYS A 1 91 ? -6.913 -12.236 14.017 1.00 93.50 91 LYS A N 1
ATOM 690 C CA . LYS A 1 91 ? -6.833 -10.965 14.723 1.00 93.50 91 LYS A CA 1
ATOM 691 C C . LYS A 1 91 ? -6.373 -9.890 13.753 1.00 93.50 91 LYS A C 1
ATOM 693 O O . LYS A 1 91 ? -5.321 -10.027 13.135 1.00 93.50 91 LYS A O 1
ATOM 698 N N . ILE A 1 92 ? -7.136 -8.809 13.666 1.00 92.06 92 ILE A N 1
ATOM 699 C CA . ILE A 1 92 ? -6.766 -7.596 12.942 1.00 92.06 92 ILE A CA 1
ATOM 700 C C . ILE A 1 92 ? -6.513 -6.505 13.973 1.00 92.06 92 ILE A C 1
ATOM 702 O O . ILE A 1 92 ? -7.369 -6.216 14.807 1.00 92.06 92 ILE A O 1
ATOM 706 N N . VAL A 1 93 ? -5.333 -5.891 13.914 1.00 91.44 93 VAL A N 1
ATOM 707 C CA . VAL A 1 93 ? -4.990 -4.734 14.743 1.00 91.44 93 VAL A CA 1
ATOM 708 C C . VAL A 1 93 ? -4.796 -3.538 13.824 1.00 91.44 93 VAL A C 1
ATOM 710 O O . VAL A 1 93 ? -3.836 -3.480 13.060 1.00 91.44 93 VAL A O 1
ATOM 713 N N . ARG A 1 94 ? -5.712 -2.574 13.899 1.00 88.62 94 ARG A N 1
ATOM 714 C CA . ARG A 1 94 ? -5.560 -1.271 13.254 1.00 88.62 94 ARG A CA 1
ATOM 715 C C . ARG A 1 94 ? -4.805 -0.363 14.210 1.00 88.62 94 ARG A C 1
ATOM 717 O O . ARG A 1 94 ? -5.347 -0.013 15.256 1.00 88.62 94 ARG A O 1
ATOM 724 N N . GLN A 1 95 ? -3.593 0.040 13.841 1.00 86.25 95 GLN A N 1
ATOM 725 C CA . GLN A 1 95 ? -2.844 1.068 14.560 1.00 86.25 95 GLN A CA 1
ATOM 726 C C . GLN A 1 95 ? -2.773 2.336 13.718 1.00 86.25 95 GLN A C 1
ATOM 728 O O . GLN A 1 95 ? -2.359 2.293 12.560 1.00 86.25 95 GLN A O 1
ATOM 733 N N . ILE A 1 96 ? -3.202 3.457 14.292 1.00 80.25 96 ILE A N 1
ATOM 734 C CA . ILE A 1 96 ? -3.116 4.771 13.654 1.00 80.25 96 ILE A CA 1
ATOM 735 C C . ILE A 1 96 ? -2.114 5.583 14.464 1.00 80.25 96 ILE A C 1
ATOM 737 O O . ILE A 1 96 ? -2.406 5.994 15.584 1.00 80.25 96 ILE A O 1
ATOM 741 N N . GLN A 1 97 ? -0.923 5.785 13.903 1.00 73.19 97 GLN A N 1
ATOM 742 C CA . GLN A 1 97 ? 0.077 6.668 14.486 1.00 73.19 97 GLN A CA 1
ATOM 743 C C . GLN A 1 97 ? -0.097 8.065 13.895 1.00 73.19 97 GLN A C 1
ATOM 745 O O . GLN A 1 97 ? 0.012 8.253 12.684 1.00 73.19 97 GLN A O 1
ATOM 750 N N . GLU A 1 98 ? -0.372 9.050 14.744 1.00 58.69 98 GLU A N 1
ATOM 751 C CA . GLU A 1 98 ? -0.289 10.445 14.332 1.00 58.69 98 GLU A CA 1
ATOM 752 C C . GLU A 1 98 ? 1.171 10.874 14.323 1.00 58.69 98 GLU A C 1
ATOM 754 O O . GLU A 1 98 ? 1.818 10.929 15.367 1.00 58.69 98 GLU A O 1
ATOM 759 N N . HIS A 1 99 ? 1.689 11.195 13.144 1.00 58.94 99 HIS A N 1
ATOM 760 C CA . HIS A 1 99 ? 2.912 11.971 13.048 1.00 58.94 99 HIS A CA 1
ATOM 761 C C . HIS A 1 99 ? 2.515 13.448 13.060 1.00 58.94 99 HIS A C 1
ATOM 763 O O . HIS A 1 99 ? 2.266 14.045 12.012 1.00 58.94 99 HIS A O 1
ATOM 769 N N . LEU A 1 100 ? 2.388 14.025 14.256 1.00 58.00 100 LEU A N 1
ATOM 770 C CA . LEU A 1 100 ? 2.292 15.474 14.401 1.00 58.00 100 LEU A CA 1
ATOM 771 C C . LEU A 1 100 ? 3.652 16.049 13.996 1.00 58.00 100 LEU A C 1
ATOM 773 O O . LEU A 1 100 ? 4.606 16.021 14.769 1.00 58.00 100 LEU A O 1
ATOM 777 N N . VAL A 1 101 ? 3.764 16.523 12.756 1.00 60.97 101 VAL A N 1
ATOM 778 C CA . VAL A 1 101 ? 4.881 17.389 12.378 1.00 60.97 101 VAL A CA 1
ATOM 779 C C . VAL A 1 101 ? 4.682 18.674 13.172 1.00 60.97 101 VAL A C 1
ATOM 781 O O . VAL A 1 101 ? 3.715 19.402 12.949 1.00 60.97 101 VAL A O 1
ATOM 784 N N . PHE A 1 102 ? 5.542 18.896 14.162 1.00 52.53 102 PHE A N 1
ATOM 785 C CA . PHE A 1 102 ? 5.576 20.136 14.926 1.00 52.53 102 PHE A CA 1
ATOM 786 C C . PHE A 1 102 ? 6.049 21.248 13.992 1.00 52.53 102 PHE A C 1
ATOM 788 O O . PHE A 1 102 ? 7.242 21.494 13.858 1.00 52.53 102 PHE A O 1
ATOM 795 N N . ASP A 1 103 ? 5.098 21.855 13.295 1.00 65.75 103 ASP A N 1
ATOM 796 C CA . ASP A 1 103 ? 5.339 22.977 12.399 1.00 65.75 103 ASP A CA 1
ATOM 797 C C . ASP A 1 103 ? 5.773 24.215 13.206 1.00 65.75 103 ASP A C 1
ATOM 799 O O . ASP A 1 103 ? 5.518 24.295 14.416 1.00 65.75 103 ASP A O 1
ATOM 803 N N . GLU A 1 104 ? 6.388 25.207 12.559 1.00 67.62 104 GLU A N 1
ATOM 804 C CA . GLU A 1 104 ? 6.910 26.427 13.214 1.00 67.62 104 GLU A CA 1
ATOM 805 C C . GLU A 1 104 ? 5.867 27.128 14.102 1.00 67.62 104 GLU A C 1
ATOM 807 O O . GLU A 1 104 ? 6.193 27.710 15.135 1.00 67.62 104 GLU A O 1
ATOM 812 N N . ARG A 1 105 ? 4.580 26.982 13.773 1.00 62.31 105 ARG A N 1
ATOM 813 C CA . ARG A 1 105 ? 3.457 27.506 14.563 1.00 62.31 105 ARG A CA 1
ATOM 814 C C . ARG A 1 105 ? 3.293 26.838 15.929 1.00 62.31 105 ARG A C 1
ATOM 816 O O . ARG A 1 105 ? 2.924 27.519 16.881 1.00 62.31 105 ARG A O 1
ATOM 823 N N . LEU A 1 106 ? 3.559 25.534 16.052 1.00 71.62 106 LEU A N 1
ATOM 824 C CA . LEU A 1 106 ? 3.504 24.839 17.344 1.00 71.62 106 LEU A CA 1
ATOM 825 C C . LEU A 1 106 ? 4.717 25.188 18.217 1.00 71.62 106 LEU A C 1
ATOM 827 O O . LEU A 1 106 ? 4.584 25.275 19.435 1.00 71.62 106 LEU A O 1
ATOM 831 N N . GLN A 1 107 ? 5.879 25.430 17.603 1.00 70.94 107 GLN A N 1
ATOM 832 C CA . GLN A 1 107 ? 7.061 25.933 18.310 1.00 70.94 107 GLN A CA 1
ATOM 833 C C . GLN A 1 107 ? 6.854 27.375 18.791 1.00 70.94 107 GLN A C 1
ATOM 835 O O . GLN A 1 107 ? 7.178 27.681 19.935 1.00 70.94 107 GLN A O 1
ATOM 840 N N . ALA A 1 108 ? 6.235 28.225 17.968 1.00 72.94 108 ALA A N 1
ATOM 841 C CA . ALA A 1 108 ? 5.848 29.579 18.356 1.00 72.94 108 ALA A CA 1
ATOM 842 C C . ALA A 1 108 ? 4.807 29.575 19.489 1.00 72.94 108 ALA A C 1
ATOM 844 O O . ALA A 1 108 ? 4.950 30.308 20.463 1.00 72.94 108 ALA A O 1
ATOM 845 N N . ALA A 1 109 ? 3.794 28.703 19.417 1.00 72.81 109 ALA A N 1
ATOM 846 C CA . ALA A 1 109 ? 2.817 28.544 20.495 1.00 72.81 109 ALA A CA 1
ATOM 847 C C . ALA A 1 109 ? 3.473 28.082 21.806 1.00 72.81 109 ALA A C 1
ATOM 849 O O . ALA A 1 109 ? 3.129 28.586 22.872 1.00 72.81 109 ALA A O 1
ATOM 850 N N . LYS A 1 110 ? 4.451 27.168 21.732 1.00 76.94 110 LYS A N 1
ATOM 851 C CA . LYS A 1 110 ? 5.253 26.767 22.892 1.00 76.94 110 LYS A CA 1
ATOM 852 C C . LYS A 1 110 ? 6.024 27.956 23.475 1.00 76.94 110 LYS A C 1
ATOM 854 O O . LYS A 1 110 ? 5.971 28.151 24.681 1.00 76.94 110 LYS A O 1
ATOM 859 N N . GLN A 1 111 ? 6.686 28.761 22.641 1.00 77.50 111 GLN A N 1
ATOM 860 C CA . GLN A 1 111 ? 7.431 29.935 23.112 1.00 77.50 111 GLN A CA 1
ATOM 861 C C . GLN A 1 111 ? 6.534 30.961 23.808 1.00 77.50 111 GLN A C 1
ATOM 863 O O . GLN A 1 111 ? 6.894 31.431 24.878 1.00 77.50 111 GLN A O 1
ATOM 868 N N . LEU A 1 112 ? 5.343 31.239 23.272 1.00 74.88 112 LEU A N 1
ATOM 869 C CA . LEU A 1 112 ? 4.381 32.140 23.918 1.00 74.88 112 LEU A CA 1
ATOM 870 C C . LEU A 1 112 ? 3.936 31.625 25.296 1.00 74.88 112 LEU A C 1
ATOM 872 O O . LEU A 1 112 ? 3.737 32.405 26.224 1.00 74.88 112 LEU A O 1
ATOM 876 N N . ILE A 1 113 ? 3.789 30.305 25.445 1.00 74.44 113 ILE A N 1
ATOM 877 C CA . ILE A 1 113 ? 3.474 29.680 26.735 1.00 74.44 113 ILE A CA 1
ATOM 878 C C . ILE A 1 113 ? 4.676 29.773 27.685 1.00 74.44 113 ILE A C 1
ATOM 880 O O . ILE A 1 113 ? 4.493 30.144 28.842 1.00 74.44 113 ILE A O 1
ATOM 884 N N . ASP A 1 114 ? 5.888 29.485 27.206 1.00 71.06 114 ASP A N 1
ATOM 885 C CA . ASP A 1 114 ? 7.124 29.565 27.994 1.00 71.06 114 ASP A CA 1
ATOM 886 C C . ASP A 1 114 ? 7.386 31.007 28.485 1.00 71.06 114 ASP A C 1
ATOM 888 O O . ASP A 1 114 ? 7.733 31.202 29.650 1.00 71.06 114 ASP A O 1
ATOM 892 N N . GLU A 1 115 ? 7.137 32.024 27.652 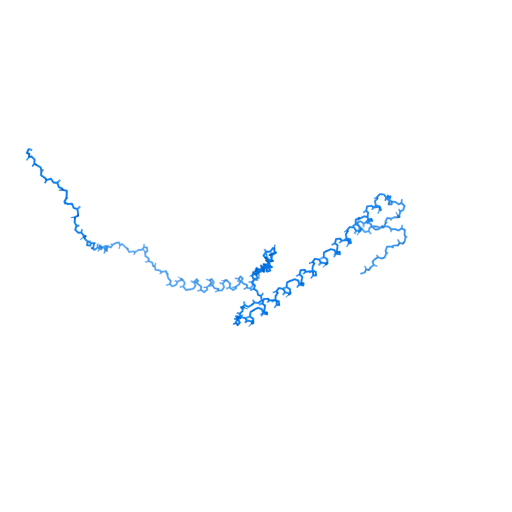1.00 71.25 115 GLU A N 1
ATOM 893 C CA . GLU A 1 115 ? 7.202 33.449 28.023 1.00 71.25 115 GLU A CA 1
ATOM 894 C C . GLU A 1 115 ? 6.143 33.821 29.071 1.00 71.25 115 GLU A C 1
ATOM 896 O O . GLU A 1 115 ? 6.435 34.526 30.043 1.00 71.25 115 GLU A O 1
ATOM 901 N N . CYS A 1 116 ? 4.917 33.306 28.935 1.00 73.00 116 CYS A N 1
ATOM 902 C CA . CYS A 1 116 ? 3.874 33.488 29.945 1.00 73.00 116 CYS A CA 1
ATOM 903 C C . CYS A 1 116 ? 4.271 32.866 31.292 1.00 73.00 116 CYS A C 1
ATOM 905 O O . CYS A 1 116 ? 4.065 33.481 32.340 1.00 73.00 116 CYS A O 1
ATOM 907 N N . ILE A 1 117 ? 4.865 31.670 31.272 1.00 72.38 117 ILE A N 1
ATOM 908 C CA . ILE A 1 117 ? 5.336 30.975 32.475 1.00 72.38 117 ILE A CA 1
ATOM 909 C C . ILE A 1 117 ? 6.485 31.754 33.124 1.00 72.38 117 ILE A C 1
ATOM 911 O O . ILE A 1 117 ? 6.460 31.970 34.336 1.00 72.38 117 ILE A O 1
ATOM 915 N N . GLN A 1 118 ? 7.461 32.230 32.349 1.00 64.81 118 GLN A N 1
ATOM 916 C CA . GLN A 1 118 ? 8.580 33.024 32.873 1.00 64.81 118 GLN A CA 1
ATOM 917 C C . GLN A 1 118 ? 8.103 34.317 33.539 1.00 64.81 118 GLN A C 1
ATOM 919 O O . GLN A 1 118 ? 8.497 34.595 34.672 1.00 64.81 118 GLN A O 1
ATOM 924 N N . THR A 1 119 ? 7.156 35.022 32.916 1.00 59.16 119 THR A N 1
ATOM 925 C CA . THR A 1 119 ? 6.570 36.255 33.470 1.00 59.16 119 THR A CA 1
ATOM 926 C C . THR A 1 119 ? 5.879 36.013 34.823 1.00 59.16 119 THR A C 1
ATOM 928 O O . THR A 1 119 ? 5.905 36.865 35.708 1.00 59.16 119 THR A O 1
ATOM 931 N N . TRP A 1 120 ? 5.276 34.836 35.031 1.00 56.81 120 TRP A N 1
ATOM 932 C CA . TRP A 1 120 ? 4.652 34.470 36.313 1.00 56.81 120 TRP A CA 1
ATOM 933 C C . TRP A 1 120 ? 5.679 33.986 37.353 1.00 56.81 120 TRP A C 1
ATOM 935 O O . TRP A 1 120 ? 5.418 34.029 38.556 1.00 56.81 120 TRP A O 1
ATOM 945 N N . THR A 1 121 ? 6.869 33.571 36.909 1.00 54.53 121 THR A N 1
ATOM 946 C CA . THR A 1 121 ? 7.940 33.061 37.779 1.00 54.53 121 THR A CA 1
ATOM 947 C C . THR A 1 121 ? 8.896 34.168 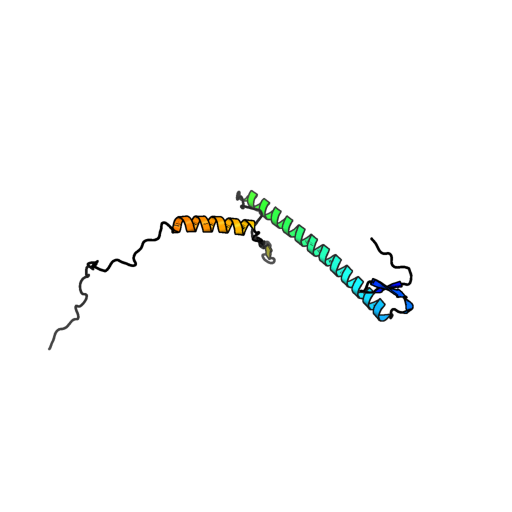38.252 1.00 54.53 121 THR A C 1
ATOM 949 O O . THR A 1 121 ? 9.460 34.053 39.338 1.00 54.53 121 THR A O 1
ATOM 952 N N . GLU A 1 122 ? 9.019 35.285 37.526 1.00 57.88 122 GLU A N 1
ATOM 953 C CA . GLU A 1 122 ? 9.814 36.462 37.939 1.00 57.88 122 GLU A CA 1
ATOM 954 C C . GLU A 1 122 ? 9.284 37.145 39.219 1.00 57.88 122 GLU A C 1
ATOM 956 O O . GLU A 1 122 ? 10.053 37.725 39.990 1.00 57.88 122 GLU A O 1
ATOM 961 N N . GLY A 1 123 ? 7.991 36.987 39.520 1.00 51.69 123 GLY A N 1
ATOM 962 C CA . GLY A 1 123 ? 7.392 37.392 40.799 1.00 51.69 123 GLY A CA 1
ATOM 963 C C . GLY A 1 123 ? 7.583 36.391 41.948 1.00 51.69 123 GLY A C 1
ATOM 964 O O . GLY A 1 123 ? 7.174 36.677 43.069 1.00 51.69 123 GLY A O 1
ATOM 965 N N . SER A 1 124 ? 8.186 35.224 41.687 1.00 46.53 124 SER A N 1
ATOM 966 C CA . SER A 1 124 ? 8.358 34.134 42.662 1.00 46.53 124 SER A CA 1
ATOM 967 C C . SER A 1 124 ? 9.794 33.997 43.177 1.00 46.53 124 SER A C 1
ATOM 969 O O . SER A 1 124 ? 10.110 33.009 43.845 1.00 46.53 124 SER A O 1
ATOM 971 N N . HIS A 1 125 ? 10.676 34.971 42.908 1.00 49.72 125 HIS A N 1
ATOM 972 C CA . HIS A 1 125 ? 11.960 35.029 43.599 1.00 49.72 125 HIS A CA 1
ATOM 973 C C . HIS A 1 125 ? 11.694 35.367 45.073 1.00 49.72 125 HIS A C 1
ATOM 975 O O . HIS A 1 125 ? 11.505 36.511 45.470 1.00 49.72 125 HIS A O 1
ATOM 981 N N . TRP A 1 126 ? 11.615 34.339 45.908 1.00 47.53 126 TRP A N 1
ATOM 982 C CA . TRP A 1 126 ? 11.732 34.526 47.339 1.00 47.53 126 TRP A CA 1
ATOM 983 C C . TRP A 1 126 ? 13.229 34.467 47.694 1.00 47.53 126 TRP A C 1
ATOM 985 O O . TRP A 1 126 ? 13.836 33.402 47.541 1.00 47.53 126 TRP A O 1
ATOM 995 N N . PRO A 1 127 ? 13.860 35.556 48.170 1.00 40.31 127 PRO A N 1
ATOM 996 C CA . PRO A 1 127 ? 15.266 35.543 48.548 1.00 40.31 127 PRO A CA 1
ATOM 997 C C . PRO A 1 127 ? 15.405 34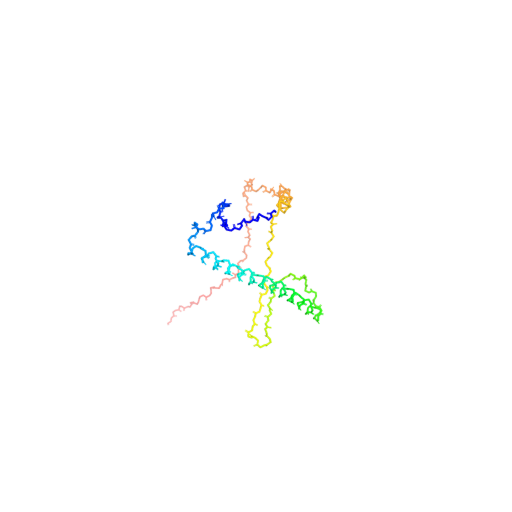.953 49.959 1.00 40.31 127 PRO A C 1
ATOM 999 O O . PRO A 1 127 ? 15.216 35.641 50.955 1.00 40.31 127 PRO A O 1
ATOM 1002 N N . TRP A 1 128 ? 15.725 33.662 50.062 1.00 43.50 128 TRP A N 1
ATOM 1003 C CA . TRP A 1 128 ? 16.123 33.037 51.337 1.00 43.50 128 TRP A CA 1
ATOM 1004 C C . TRP A 1 128 ? 17.642 32.827 51.455 1.00 43.50 128 TRP A C 1
ATOM 1006 O O . TRP A 1 128 ? 18.080 32.005 52.251 1.00 43.50 128 TRP A O 1
ATOM 1016 N N . SER A 1 129 ? 18.481 33.536 50.694 1.00 52.31 129 SER A N 1
ATOM 1017 C CA . SER A 1 129 ? 19.940 33.377 50.824 1.00 52.31 129 SER A CA 1
ATOM 1018 C C . SER A 1 129 ? 20.593 34.281 51.874 1.00 52.31 129 SER A C 1
ATOM 1020 O O . SER A 1 129 ? 21.811 34.244 51.998 1.00 52.31 129 SER A O 1
ATOM 1022 N N . GLU A 1 130 ? 19.837 35.085 52.628 1.00 42.59 130 GLU A N 1
ATOM 1023 C CA . GLU A 1 130 ? 20.442 36.063 53.542 1.00 42.59 130 GLU A CA 1
ATOM 1024 C C . GLU A 1 130 ? 19.555 36.388 54.754 1.00 42.59 130 GLU A C 1
ATOM 1026 O O . GLU A 1 130 ? 19.226 37.540 55.005 1.00 42.59 130 GLU A O 1
ATOM 1031 N N . LEU A 1 131 ? 19.140 35.371 55.514 1.00 41.97 131 LEU A N 1
ATOM 1032 C CA . LEU A 1 131 ? 18.768 35.557 56.919 1.00 41.97 131 LEU A CA 1
ATOM 1033 C C . LEU A 1 131 ? 19.277 34.363 57.731 1.00 41.97 131 LEU A C 1
ATOM 1035 O O . LEU A 1 131 ? 18.835 33.229 57.545 1.00 41.97 131 LEU A O 1
ATOM 1039 N N . ASP A 1 132 ? 20.239 34.669 58.597 1.00 45.88 132 ASP A N 1
ATOM 1040 C CA . ASP A 1 132 ? 20.771 33.834 59.667 1.00 45.88 132 ASP A CA 1
ATOM 1041 C C . ASP A 1 132 ? 19.674 33.101 60.462 1.00 45.88 132 ASP A C 1
ATOM 1043 O O . ASP A 1 132 ? 18.575 33.614 60.687 1.00 45.88 132 ASP A O 1
ATOM 1047 N N . GLU A 1 133 ? 20.016 31.904 60.948 1.00 44.00 133 GLU A N 1
ATOM 1048 C CA . GLU A 1 133 ? 19.261 31.144 61.953 1.00 44.00 133 GLU A CA 1
ATOM 1049 C C . GLU A 1 133 ? 18.847 32.036 63.142 1.00 44.00 133 GLU A C 1
ATOM 1051 O O . GLU A 1 133 ? 19.670 32.794 63.663 1.00 44.00 133 GLU A O 1
ATOM 1056 N N . PRO A 1 134 ? 17.615 31.890 63.674 1.00 48.12 134 PRO A N 1
ATOM 1057 C CA . PRO A 1 134 ? 17.515 30.996 64.826 1.00 48.12 134 PRO A CA 1
ATOM 1058 C C . PRO A 1 134 ? 16.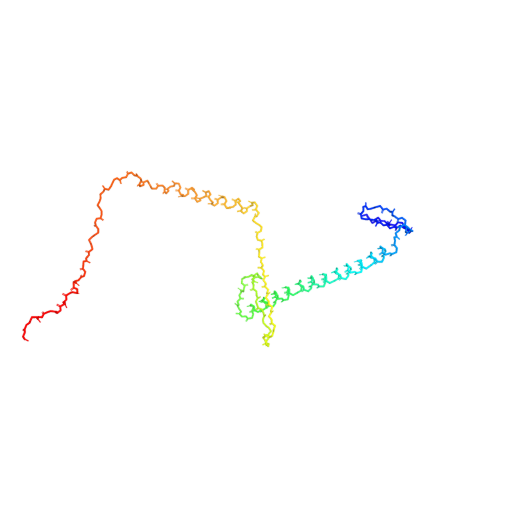171 30.255 64.980 1.00 48.12 134 PRO A C 1
ATOM 1060 O O . PRO A 1 134 ? 15.078 30.800 64.868 1.00 48.12 134 PRO A O 1
ATOM 1063 N N . THR A 1 135 ? 16.283 29.006 65.434 1.00 53.69 135 THR A N 1
ATOM 1064 C CA . THR A 1 135 ? 15.313 28.293 66.285 1.00 53.69 135 THR A CA 1
ATOM 1065 C C . THR A 1 135 ? 13.886 28.080 65.759 1.00 53.69 135 THR A C 1
ATOM 1067 O O . THR A 1 135 ? 12.969 28.851 66.026 1.00 53.69 135 THR A O 1
ATOM 1070 N N . CYS A 1 136 ? 13.635 26.881 65.233 1.00 35.12 136 CYS A N 1
ATOM 1071 C CA . CYS A 1 136 ? 12.350 26.208 65.432 1.00 35.12 136 CYS A CA 1
ATOM 1072 C C . CYS A 1 136 ? 12.588 24.769 65.904 1.00 35.12 136 CYS A C 1
ATOM 1074 O O . CYS A 1 136 ? 12.608 23.815 65.133 1.00 35.12 136 CYS A O 1
ATOM 1076 N N . ARG A 1 137 ? 12.795 24.622 67.220 1.00 43.09 137 ARG A N 1
ATOM 1077 C CA . ARG A 1 137 ? 12.622 23.344 67.922 1.00 43.09 137 ARG A CA 1
ATOM 1078 C C . ARG A 1 137 ? 11.155 22.930 67.811 1.00 43.09 137 ARG A C 1
ATOM 1080 O O . ARG A 1 137 ? 10.295 23.590 68.385 1.00 43.09 137 ARG A O 1
ATOM 1087 N N . SER A 1 138 ? 10.872 21.804 67.169 1.00 46.53 138 SER A N 1
ATOM 1088 C CA . SER A 1 138 ? 9.615 21.081 67.381 1.00 46.53 138 SER A CA 1
ATOM 1089 C C . SER A 1 138 ? 9.699 20.273 68.687 1.00 46.53 138 SER A C 1
ATOM 1091 O O . SER A 1 138 ? 10.675 19.537 68.860 1.00 46.53 138 SER A O 1
ATOM 1093 N N . PRO A 1 139 ? 8.717 20.339 69.604 1.00 47.41 139 PRO A N 1
ATOM 1094 C CA . PRO A 1 139 ? 8.660 19.426 70.736 1.00 47.41 139 PRO A CA 1
ATOM 1095 C C . PRO A 1 139 ? 8.081 18.089 70.257 1.00 47.41 139 PRO A C 1
ATOM 1097 O O . PRO A 1 139 ? 6.899 17.995 69.940 1.00 47.41 139 PRO A O 1
ATOM 1100 N N . THR A 1 140 ? 8.898 17.041 70.184 1.00 52.94 140 THR A N 1
ATOM 1101 C CA . THR A 1 140 ? 8.383 15.677 70.004 1.00 52.94 140 THR A CA 1
ATOM 1102 C C . THR A 1 140 ? 7.831 15.163 71.339 1.00 52.94 140 THR A C 1
ATOM 1104 O O . THR A 1 140 ? 8.585 15.137 72.316 1.00 52.94 140 THR A O 1
ATOM 1107 N N . PRO A 1 141 ? 6.569 14.709 71.425 1.00 46.88 141 PRO A N 1
ATOM 1108 C CA . PRO A 1 141 ? 6.107 13.940 72.570 1.00 46.88 141 PRO A CA 1
ATOM 1109 C C . PRO A 1 141 ? 6.626 12.498 72.463 1.00 46.88 141 PRO A C 1
ATOM 1111 O O . PRO A 1 141 ? 6.386 11.812 71.471 1.00 46.88 141 PRO A O 1
ATOM 1114 N N . HIS A 1 142 ? 7.342 12.034 73.489 1.00 52.97 142 HIS A N 1
ATOM 1115 C CA . HIS A 1 142 ? 7.702 10.623 73.656 1.00 52.97 142 HIS A CA 1
ATOM 1116 C C . HIS A 1 142 ? 6.462 9.784 74.022 1.00 52.97 142 HIS A C 1
ATOM 1118 O O . HIS A 1 142 ? 5.747 10.158 74.954 1.00 52.97 142 HIS A O 1
ATOM 1124 N N . PRO A 1 143 ? 6.231 8.619 73.391 1.00 55.88 143 PRO A N 1
ATOM 1125 C CA . PRO A 1 143 ? 5.424 7.555 73.978 1.00 55.88 143 PRO A CA 1
ATOM 1126 C C . PRO A 1 143 ? 6.264 6.714 74.969 1.00 55.88 143 PRO A C 1
ATOM 1128 O O . PRO A 1 143 ? 7.493 6.679 74.856 1.00 55.88 143 PRO A O 1
ATOM 1131 N N . PRO A 1 144 ? 5.630 6.066 75.965 1.00 46.66 144 PRO A N 1
ATOM 1132 C CA . PRO A 1 144 ? 6.324 5.478 77.104 1.00 46.66 144 PRO A CA 1
ATOM 1133 C C . PRO A 1 144 ? 7.080 4.182 76.782 1.00 46.66 144 PRO A C 1
ATOM 1135 O O . PRO A 1 144 ? 6.677 3.356 75.967 1.00 46.66 144 PRO A O 1
ATOM 1138 N N . ASP A 1 145 ? 8.181 4.052 77.513 1.00 50.34 145 ASP A N 1
ATOM 1139 C CA . ASP A 1 145 ? 9.202 3.012 77.544 1.00 50.34 145 ASP A CA 1
ATOM 1140 C C . ASP A 1 145 ? 8.646 1.581 77.686 1.00 50.34 145 ASP A C 1
ATOM 1142 O O . ASP A 1 145 ? 8.137 1.183 78.737 1.00 50.34 145 ASP A O 1
ATOM 1146 N N . SER A 1 146 ? 8.802 0.763 76.643 1.00 51.28 146 SER A N 1
ATOM 1147 C CA . SER A 1 146 ? 8.647 -0.690 76.724 1.00 51.28 146 SER A CA 1
ATOM 1148 C C . SER A 1 146 ? 9.984 -1.351 77.086 1.00 51.28 146 SER A C 1
ATOM 1150 O O . SER A 1 146 ? 10.572 -2.087 76.292 1.00 51.28 146 SER A O 1
ATOM 1152 N N . ARG A 1 147 ? 10.461 -1.119 78.314 1.00 47.53 147 ARG A N 1
ATOM 1153 C CA . ARG A 1 147 ? 11.436 -1.981 78.999 1.00 47.53 147 ARG A CA 1
ATOM 1154 C C . ARG A 1 147 ? 10.928 -2.366 80.388 1.00 47.53 147 ARG A C 1
ATOM 1156 O O . ARG A 1 147 ? 11.308 -1.800 81.404 1.00 47.53 147 ARG A O 1
ATOM 1163 N N . ARG A 1 148 ? 10.147 -3.447 80.446 1.00 45.62 148 ARG A N 1
ATOM 1164 C CA . ARG A 1 148 ? 10.233 -4.404 81.561 1.00 45.62 148 ARG A CA 1
ATOM 1165 C C . ARG A 1 148 ? 10.947 -5.646 81.049 1.00 45.62 148 ARG A C 1
ATOM 1167 O O . ARG A 1 148 ? 10.324 -6.625 80.659 1.00 45.62 148 ARG A O 1
ATOM 1174 N N . GLN A 1 149 ? 12.276 -5.576 81.029 1.00 53.59 149 GLN A N 1
ATOM 1175 C CA . GLN A 1 149 ? 13.080 -6.787 81.125 1.00 53.59 149 GLN A CA 1
ATOM 1176 C C . GLN A 1 149 ? 12.900 -7.339 82.538 1.00 53.59 149 GLN A C 1
ATOM 1178 O O . GLN A 1 149 ? 13.091 -6.631 83.526 1.00 53.59 149 GLN A O 1
ATOM 1183 N N . ALA A 1 150 ? 12.488 -8.597 82.608 1.00 49.47 150 ALA A N 1
ATOM 1184 C CA . ALA A 1 150 ? 12.444 -9.370 83.829 1.00 49.47 150 ALA A CA 1
ATOM 1185 C C . ALA A 1 150 ? 13.865 -9.588 84.372 1.00 49.47 150 ALA A C 1
ATOM 1187 O O . ALA A 1 150 ? 14.738 -10.085 83.662 1.00 49.47 150 ALA A O 1
ATOM 1188 N N . ARG A 1 151 ? 14.063 -9.265 85.651 1.00 52.41 151 ARG A N 1
ATOM 1189 C CA . ARG A 1 151 ? 14.944 -9.993 86.575 1.00 52.41 151 ARG A CA 1
ATOM 1190 C C . ARG A 1 151 ? 14.259 -10.022 87.943 1.00 52.41 151 ARG A C 1
ATOM 1192 O O . ARG A 1 151 ? 13.695 -9.008 88.351 1.00 52.41 151 ARG A O 1
ATOM 1199 N N . PRO A 1 152 ? 14.252 -11.185 88.601 1.00 53.03 152 PRO A N 1
ATOM 1200 C CA . PRO A 1 152 ? 15.001 -11.321 89.858 1.00 53.03 152 PRO A CA 1
ATOM 1201 C C . PRO A 1 152 ? 15.852 -12.611 89.853 1.00 53.03 152 PRO A C 1
ATOM 1203 O O . PRO A 1 152 ? 15.447 -13.600 89.255 1.00 53.03 152 PRO A O 1
ATOM 1206 N N . VAL A 1 153 ? 17.147 -12.573 90.189 1.00 53.47 153 VAL A N 1
ATOM 1207 C CA . VAL A 1 153 ? 17.790 -12.755 91.518 1.00 53.47 153 VAL A CA 1
ATOM 1208 C C . VAL A 1 153 ? 17.360 -14.001 92.312 1.00 53.47 153 VAL A C 1
ATOM 1210 O O . VAL A 1 153 ? 16.255 -14.051 92.834 1.00 53.47 153 VAL A O 1
ATOM 1213 N N . ASP A 1 154 ? 18.314 -14.939 92.364 1.00 40.94 154 ASP A N 1
ATOM 1214 C CA . ASP A 1 154 ? 18.749 -15.862 93.427 1.00 40.94 154 ASP A CA 1
ATOM 1215 C C . ASP A 1 154 ? 17.757 -16.772 94.177 1.00 40.94 154 ASP A C 1
ATOM 1217 O O . ASP A 1 154 ? 16.791 -16.330 94.800 1.00 40.94 154 ASP A O 1
ATOM 1221 N N . GLY A 1 155 ? 18.120 -18.064 94.180 1.00 42.91 155 GLY A N 1
ATOM 1222 C CA . GLY A 1 155 ? 17.534 -19.183 94.922 1.00 42.91 155 GLY A CA 1
ATOM 1223 C C . GLY A 1 155 ? 18.115 -20.508 94.448 1.00 42.91 155 GLY A C 1
ATOM 1224 O O . GLY A 1 155 ? 17.612 -21.010 93.421 1.00 42.91 155 GLY A O 1
#

pLDDT: mean 74.14, std 18.75, range [35.12, 96.88]

Radius of gyration: 39.07 Å; chains: 1; bounding box: 51×57×130 Å

Secondary structure (DSSP, 8-state):
----PPTTEEE-TTS-EEEGGGS-HHHHHHHHHHHHHHHHHHHHHHHHHHHHHHHHHHHHHHHHHHHHHTT---S-S-S-EEEE-TTS--EEEE---------HHHHHHHHHHHHHHHHHHGGG----SS---------PPPPP-----------

Sequence (155 aa):
MSETIPAGYWRDGEGRLIPENMVKPIDKARDALVRELVERAKSASTILADFKAKAFGDIGAFVEMSGEQYGVKLGGVKGNVTLLSFDGRFKIVRQIQEHLVFDERLQAAKQLIDECIQTWTEGSHWPWSELDEPTCRSPTPHPPDSRRQARPVDG

InterPro domains:
  IPR021505 Bacteriophage B3, Orf6 [PF11363] (9-125)